Protein AF-A0A9W8MC10-F1 (afdb_monomer)

Secondary structure (DSSP, 8-state):
-----PPPHHHHHHHHH-SS-HHHHHHHHHHHHHHHHTT-PPPHHHHHT-HHHHHHHGGG-----TTHHHHHHHHTHHHHTTTT-THHHHHHHHH--HHHHHHHHHHHHHHHH--TTS----GGG---TT-S----S----

Organism: NCBI:txid2828524

Solvent-accessible surface area (backbone atoms only — not comparable to full-atom values): 8817 Å² total; per-residue (Å²): 135,84,80,77,79,75,74,50,73,70,52,55,54,43,46,70,77,38,96,52,39,74,65,55,48,51,50,50,55,52,50,47,50,53,34,27,75,72,72,51,49,69,54,60,68,58,60,66,69,38,59,70,55,48,73,73,40,49,94,74,50,90,68,76,60,97,56,45,52,60,55,51,46,64,76,41,36,95,72,49,48,75,59,68,49,59,61,60,57,54,49,52,60,67,65,62,43,70,66,60,53,52,51,48,53,52,53,49,49,40,60,38,62,27,50,97,94,47,77,50,56,55,76,92,73,62,77,74,81,70,75,80,48,82,80,82,81,83,83,77,131

pLDDT: mean 76.04, std 13.55, range [36.94, 94.19]

Mean predicted aligned error: 13.87 Å

Sequence (141 aa):
MIRSVLPSQADANFDKNSWLSRKEEKALVKFVLACADQGFPWDVSRLEENDVCLAKYRDDFPGLGQNWGDWFVGRHQGKLKPCWSHALDHQRARAANPVTKKEYFTLLTKAIEGEEGKEPIPAELIYGVDETGIQCGVGQK

Radius of gyration: 24.2 Å; Cα contacts (8 Å, |Δi|>4): 58; chains: 1; bounding box: 51×39×67 Å

Structure (mmCIF, N/CA/C/O backbone):
data_AF-A0A9W8MC10-F1
#
_entry.id   AF-A0A9W8MC10-F1
#
loop_
_atom_site.group_PDB
_atom_site.id
_atom_site.type_symbol
_atom_site.label_atom_id
_atom_site.label_alt_id
_atom_site.label_comp_id
_atom_site.label_asym_id
_atom_site.label_entity_id
_atom_site.label_seq_id
_atom_site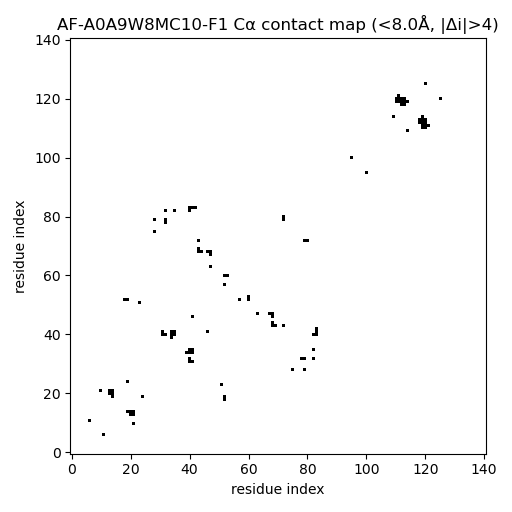.pdbx_PDB_ins_code
_atom_site.Cartn_x
_atom_site.Cartn_y
_atom_site.Cartn_z
_atom_site.occupancy
_atom_site.B_iso_or_equiv
_atom_site.auth_seq_id
_atom_site.auth_comp_id
_atom_site.auth_asym_id
_atom_site.auth_atom_id
_atom_site.pdbx_PDB_model_num
ATOM 1 N N . MET A 1 1 ? 22.602 -27.279 -29.717 1.00 36.94 1 MET A N 1
ATOM 2 C CA . MET A 1 1 ? 22.522 -25.878 -30.192 1.00 36.94 1 MET A CA 1
ATOM 3 C C . MET A 1 1 ? 21.459 -25.149 -29.388 1.00 36.94 1 MET A C 1
ATOM 5 O O . MET A 1 1 ? 20.280 -25.400 -29.594 1.00 36.94 1 MET A O 1
ATOM 9 N N . ILE A 1 2 ? 21.861 -24.298 -28.446 1.00 41.06 2 ILE A N 1
ATOM 10 C CA . ILE A 1 2 ? 20.932 -23.431 -27.711 1.00 41.06 2 ILE A CA 1
ATOM 11 C C . ILE A 1 2 ? 20.707 -22.208 -28.604 1.00 41.06 2 ILE A C 1
ATOM 13 O O . ILE A 1 2 ? 21.623 -21.412 -28.789 1.00 41.06 2 ILE A O 1
ATOM 17 N N . ARG A 1 3 ? 19.529 -22.090 -29.229 1.00 42.41 3 ARG A N 1
ATOM 18 C CA . ARG A 1 3 ? 19.141 -20.864 -29.942 1.00 42.41 3 ARG A CA 1
ATOM 19 C C . ARG A 1 3 ? 19.015 -19.753 -28.902 1.00 42.41 3 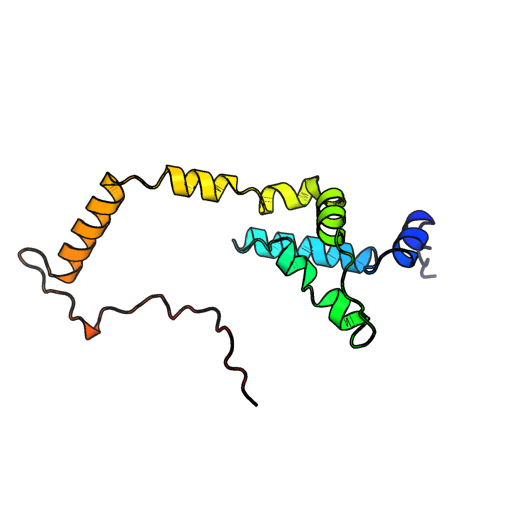ARG A C 1
ATOM 21 O O . ARG A 1 3 ? 18.038 -19.726 -28.156 1.00 42.41 3 ARG A O 1
ATOM 28 N N . SER A 1 4 ? 19.993 -18.855 -28.836 1.00 51.62 4 SER A N 1
ATOM 29 C CA . SER A 1 4 ? 19.811 -17.580 -28.155 1.00 51.62 4 SER A CA 1
ATOM 30 C C . SER A 1 4 ? 18.754 -16.798 -28.933 1.00 51.62 4 SER A C 1
ATOM 32 O O . SER A 1 4 ? 18.933 -16.447 -30.099 1.00 51.62 4 SER A O 1
ATOM 34 N N . VAL A 1 5 ? 17.593 -16.601 -28.313 1.00 62.81 5 VAL A N 1
ATOM 35 C CA . VAL A 1 5 ? 16.557 -15.718 -28.848 1.00 62.81 5 VAL A CA 1
ATOM 36 C C . VAL A 1 5 ? 17.133 -14.307 -28.795 1.00 62.81 5 VAL A C 1
ATOM 38 O O . VAL A 1 5 ? 17.313 -13.756 -27.710 1.00 62.81 5 VAL A O 1
ATOM 41 N N . LEU A 1 6 ? 17.488 -13.756 -29.957 1.00 59.88 6 LEU A N 1
ATOM 42 C CA . LEU A 1 6 ? 17.898 -12.360 -30.058 1.00 59.88 6 LEU A CA 1
ATOM 43 C C . LEU A 1 6 ? 16.725 -11.479 -29.593 1.00 59.88 6 LEU A C 1
ATOM 45 O O . LEU A 1 6 ? 15.598 -11.700 -30.050 1.00 59.88 6 LEU A O 1
ATOM 49 N N . PRO A 1 7 ? 16.954 -10.518 -28.680 1.00 64.44 7 PRO A N 1
ATOM 50 C CA . PRO A 1 7 ? 15.908 -9.595 -28.257 1.00 64.44 7 PRO A CA 1
ATOM 51 C C . PRO A 1 7 ? 15.403 -8.806 -29.468 1.00 64.44 7 PRO A C 1
ATOM 53 O O . PRO A 1 7 ? 16.175 -8.477 -30.373 1.00 64.44 7 PRO A O 1
ATOM 56 N N . SER A 1 8 ? 14.099 -8.520 -29.512 1.00 75.31 8 SER A N 1
ATOM 57 C CA . SER A 1 8 ? 13.547 -7.729 -30.612 1.00 75.31 8 SER A CA 1
ATOM 58 C C . SER A 1 8 ? 14.143 -6.314 -30.598 1.00 75.31 8 SER A C 1
ATOM 60 O O . SER A 1 8 ? 14.562 -5.817 -29.552 1.00 75.31 8 SER A O 1
ATOM 62 N N . GLN A 1 9 ? 14.151 -5.627 -31.743 1.00 66.12 9 GLN A N 1
ATOM 63 C CA . GLN A 1 9 ? 14.621 -4.233 -31.828 1.00 66.12 9 GLN A CA 1
ATOM 64 C C . GLN A 1 9 ? 13.875 -3.305 -30.852 1.00 66.12 9 GLN A C 1
ATOM 66 O O . GLN A 1 9 ? 14.462 -2.388 -30.282 1.00 66.12 9 GLN A O 1
ATOM 71 N N . ALA A 1 10 ? 12.591 -3.580 -30.606 1.00 65.31 10 ALA A N 1
ATOM 72 C CA . ALA A 1 10 ? 11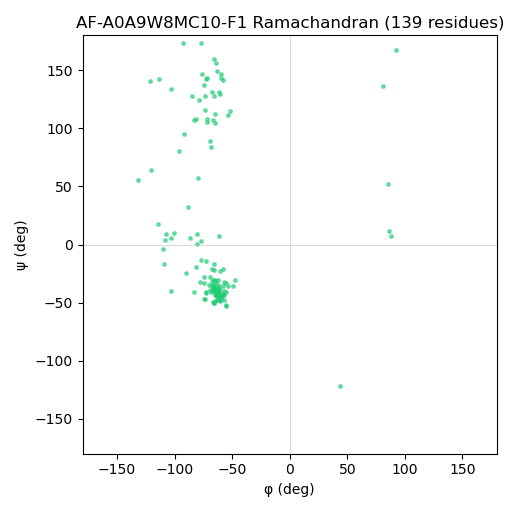.795 -2.852 -29.625 1.00 65.31 10 ALA A CA 1
ATOM 73 C C . ALA A 1 10 ? 12.262 -3.110 -28.183 1.00 65.31 10 ALA A C 1
ATOM 75 O O . ALA A 1 10 ? 12.241 -2.193 -27.366 1.00 65.31 10 ALA A O 1
ATOM 76 N N . ASP A 1 11 ? 12.705 -4.329 -27.872 1.00 63.16 11 ASP A N 1
ATOM 77 C CA . ASP A 1 11 ? 13.229 -4.669 -26.547 1.00 63.16 11 ASP A CA 1
ATOM 78 C C . ASP A 1 11 ? 14.610 -4.046 -26.323 1.00 63.16 11 ASP A C 1
ATOM 80 O O . ASP A 1 11 ? 14.851 -3.460 -25.274 1.00 63.16 11 ASP A O 1
ATOM 84 N N . ALA A 1 12 ? 15.481 -4.064 -27.334 1.00 65.69 12 ALA A N 1
ATOM 85 C CA . ALA A 1 12 ? 16.798 -3.434 -27.250 1.00 65.69 12 ALA A CA 1
ATOM 86 C C . ALA A 1 12 ? 16.719 -1.900 -27.114 1.00 65.69 12 ALA A C 1
ATOM 88 O O . ALA A 1 12 ? 17.493 -1.304 -26.365 1.00 65.69 12 ALA A O 1
ATOM 89 N N . ASN A 1 13 ? 15.776 -1.251 -27.807 1.00 69.31 13 ASN A N 1
ATOM 90 C CA . ASN A 1 13 ? 15.542 0.191 -27.670 1.00 69.31 13 ASN A CA 1
ATOM 91 C C . ASN A 1 13 ? 14.928 0.558 -26.318 1.00 69.31 13 ASN A C 1
ATOM 93 O O . ASN A 1 13 ? 15.233 1.617 -25.774 1.00 69.31 13 ASN A O 1
ATOM 97 N N . PHE A 1 14 ? 14.071 -0.306 -25.776 1.00 70.94 14 PHE A N 1
ATOM 98 C CA . PHE A 1 14 ? 13.517 -0.120 -24.445 1.00 70.94 14 PHE A CA 1
ATOM 99 C C . PHE A 1 14 ? 14.611 -0.212 -23.379 1.00 70.94 14 PHE A C 1
ATOM 101 O O . PHE A 1 14 ? 14.767 0.706 -22.581 1.00 70.94 14 PHE A O 1
ATOM 108 N N . ASP A 1 15 ? 15.420 -1.270 -23.432 1.00 70.44 15 ASP A N 1
ATOM 109 C CA . ASP A 1 15 ? 16.486 -1.517 -22.462 1.00 70.44 15 ASP A CA 1
ATOM 110 C C . ASP A 1 15 ? 17.600 -0.448 -22.521 1.00 70.44 15 ASP A C 1
ATOM 112 O O . ASP A 1 15 ? 18.303 -0.247 -21.535 1.00 70.44 15 ASP A O 1
ATOM 116 N N . LYS A 1 16 ? 17.753 0.271 -23.646 1.00 69.56 16 LYS A N 1
ATOM 117 C CA . LYS A 1 16 ? 18.679 1.413 -23.772 1.00 69.56 16 LYS A CA 1
ATOM 118 C C . LYS A 1 16 ? 18.169 2.715 -23.154 1.00 69.56 16 LYS A C 1
ATOM 120 O O . LYS A 1 16 ? 18.982 3.523 -22.723 1.00 69.56 16 LYS A O 1
ATOM 125 N N . ASN A 1 17 ? 16.857 2.940 -23.167 1.00 70.50 17 ASN A N 1
ATOM 126 C CA . ASN A 1 17 ? 16.254 4.229 -22.805 1.00 70.50 17 ASN A CA 1
ATOM 127 C C . ASN A 1 17 ? 15.48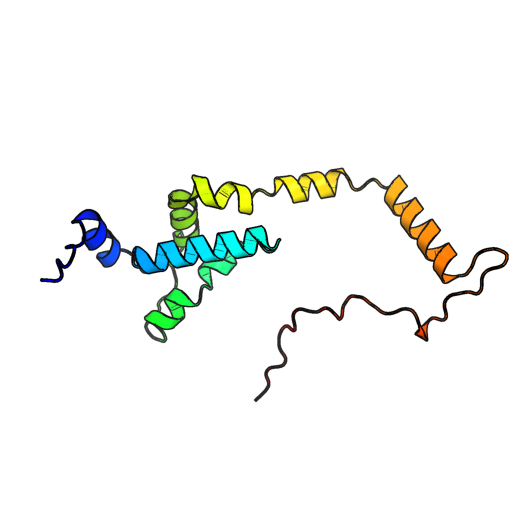9 4.186 -21.472 1.00 70.50 17 ASN A C 1
ATOM 129 O O . ASN A 1 17 ? 14.961 5.206 -21.034 1.00 70.50 17 ASN A O 1
ATOM 133 N N . SER A 1 18 ? 15.390 3.012 -20.846 1.00 75.62 18 SER A N 1
ATOM 134 C CA . SER A 1 18 ? 14.676 2.785 -19.591 1.00 75.62 18 SER A CA 1
ATOM 135 C C . SER A 1 18 ? 15.645 2.408 -18.473 1.00 75.62 18 SER A C 1
ATOM 137 O O . SER A 1 18 ? 16.580 1.638 -18.679 1.00 75.62 18 SER A O 1
ATOM 139 N N . TRP A 1 19 ? 15.370 2.893 -17.261 1.00 77.44 19 TRP A N 1
ATOM 140 C CA . TRP A 1 19 ? 16.080 2.493 -16.039 1.00 77.44 19 TRP A CA 1
ATOM 141 C C . TRP A 1 19 ? 15.930 0.993 -15.740 1.00 77.44 19 TRP A C 1
ATOM 143 O O . TRP A 1 19 ? 16.866 0.322 -15.296 1.00 77.44 19 TRP A O 1
ATOM 153 N N . LEU A 1 20 ? 14.753 0.443 -16.040 1.00 81.69 20 LEU A N 1
ATOM 154 C CA . LEU A 1 20 ? 14.461 -0.980 -15.906 1.00 81.69 20 LEU A CA 1
ATOM 155 C C . LEU A 1 20 ? 14.494 -1.651 -17.271 1.00 81.69 20 LEU A C 1
ATOM 157 O O . LEU A 1 20 ? 13.863 -1.178 -18.217 1.00 81.69 20 LEU A O 1
ATOM 161 N N . SER A 1 21 ? 15.157 -2.800 -17.344 1.00 83.50 21 SER A N 1
ATOM 162 C CA . SER A 1 21 ? 15.003 -3.718 -18.465 1.00 83.50 21 SER A CA 1
ATOM 163 C C . SER A 1 21 ? 13.589 -4.295 -18.497 1.00 83.50 21 SER A C 1
ATOM 165 O O . SER A 1 21 ? 12.903 -4.389 -17.477 1.00 83.50 21 SER A O 1
ATOM 167 N N . ARG A 1 22 ? 13.165 -4.803 -19.655 1.00 83.06 22 ARG A N 1
ATOM 168 C CA . ARG A 1 22 ? 11.888 -5.531 -19.812 1.00 83.06 22 ARG A CA 1
ATOM 169 C C . ARG A 1 22 ? 11.670 -6.636 -18.774 1.00 83.06 22 ARG A C 1
ATOM 171 O O . ARG A 1 22 ? 10.530 -6.914 -18.398 1.00 83.06 22 ARG A O 1
ATOM 178 N N . LYS A 1 23 ? 12.740 -7.331 -18.373 1.00 84.69 23 LYS A N 1
ATOM 179 C CA . LYS A 1 23 ? 12.672 -8.428 -17.394 1.00 84.69 23 LYS A CA 1
ATOM 180 C C . LYS A 1 23 ? 12.442 -7.892 -15.985 1.00 84.69 23 LYS A C 1
ATOM 182 O O . LYS A 1 23 ? 11.554 -8.392 -15.300 1.00 84.69 23 LYS A O 1
ATOM 187 N N . GLU A 1 24 ? 13.205 -6.875 -15.599 1.00 84.88 24 GLU A N 1
ATOM 188 C CA . GLU A 1 24 ? 13.077 -6.196 -14.305 1.00 84.88 24 GLU A CA 1
ATOM 189 C C . GLU A 1 24 ? 11.693 -5.562 -14.165 1.00 84.88 24 GLU A C 1
ATOM 191 O O . GLU A 1 24 ? 11.004 -5.774 -13.173 1.00 84.88 24 GLU A O 1
ATOM 196 N N . GLU A 1 25 ? 11.224 -4.893 -15.216 1.00 87.44 25 GLU A N 1
ATOM 197 C CA . GLU A 1 25 ? 9.906 -4.271 -15.236 1.00 87.44 25 GLU A CA 1
ATOM 198 C C . GLU A 1 25 ? 8.776 -5.298 -15.061 1.00 87.44 25 GLU A C 1
ATOM 200 O O . GLU A 1 25 ? 7.850 -5.098 -14.274 1.00 87.44 25 GLU A O 1
ATOM 205 N N . LYS A 1 26 ? 8.856 -6.445 -15.750 1.00 88.56 26 LYS A N 1
ATOM 206 C CA . LYS A 1 26 ? 7.885 -7.538 -15.576 1.00 88.56 26 LYS A CA 1
ATOM 207 C C . LYS A 1 26 ? 7.916 -8.122 -14.165 1.00 88.56 26 LYS A C 1
ATOM 209 O O . LYS A 1 26 ? 6.855 -8.470 -13.644 1.00 88.56 26 LYS A O 1
ATOM 214 N N . ALA A 1 27 ? 9.101 -8.262 -13.572 1.00 88.50 27 ALA A N 1
ATOM 215 C CA . ALA A 1 27 ? 9.248 -8.750 -12.204 1.00 88.50 27 ALA A CA 1
ATOM 216 C C . ALA A 1 27 ? 8.612 -7.775 -11.205 1.00 88.50 27 ALA A C 1
ATOM 218 O O . ALA A 1 27 ? 7.844 -8.210 -10.349 1.00 88.50 27 ALA A O 1
ATOM 219 N N . LEU A 1 28 ? 8.840 -6.471 -11.389 1.00 88.25 28 LEU A N 1
ATOM 220 C CA . LEU A 1 28 ? 8.254 -5.420 -10.566 1.00 88.25 28 LEU A CA 1
ATOM 221 C C . LEU A 1 28 ? 6.723 -5.424 -10.637 1.00 88.25 28 LEU A C 1
ATOM 223 O O . LEU A 1 28 ? 6.061 -5.468 -9.607 1.00 88.25 28 LEU A O 1
ATOM 227 N N . VAL A 1 29 ? 6.145 -5.477 -11.842 1.00 89.50 29 VAL A N 1
ATOM 228 C CA . VAL A 1 29 ? 4.682 -5.568 -12.006 1.00 89.50 29 VAL A CA 1
ATOM 229 C C . VAL A 1 29 ? 4.123 -6.811 -11.311 1.00 89.50 29 VAL A C 1
ATOM 231 O O . VAL A 1 29 ? 3.109 -6.725 -10.626 1.00 89.50 29 VAL A O 1
ATOM 234 N N . LYS A 1 30 ? 4.775 -7.972 -11.458 1.00 90.69 30 LYS A N 1
ATOM 235 C CA . LYS A 1 30 ? 4.336 -9.209 -10.794 1.00 90.69 30 LYS A CA 1
ATOM 236 C C . LYS A 1 30 ? 4.379 -9.080 -9.269 1.00 90.69 30 LYS A C 1
ATOM 238 O O . LYS A 1 30 ? 3.475 -9.574 -8.603 1.00 90.69 30 LYS A O 1
ATOM 243 N N . PHE A 1 31 ? 5.410 -8.432 -8.737 1.00 88.19 31 PHE A N 1
ATOM 244 C CA . PHE A 1 31 ? 5.553 -8.191 -7.307 1.00 88.19 31 PHE A CA 1
ATOM 245 C C . PHE A 1 31 ? 4.451 -7.266 -6.774 1.00 88.19 31 PHE A C 1
ATOM 247 O O . PHE A 1 31 ? 3.764 -7.636 -5.829 1.00 88.19 31 PHE A O 1
ATOM 254 N N . VAL A 1 32 ? 4.196 -6.136 -7.442 1.00 87.75 32 VAL A N 1
ATOM 255 C CA . VAL A 1 32 ? 3.115 -5.204 -7.067 1.00 87.75 32 VAL A CA 1
ATOM 256 C C . VAL A 1 32 ? 1.752 -5.897 -7.054 1.00 87.75 32 VAL A C 1
ATOM 258 O O . VAL A 1 32 ? 0.975 -5.701 -6.123 1.00 87.75 32 VAL A O 1
ATOM 261 N N . LEU A 1 33 ? 1.466 -6.731 -8.061 1.00 88.69 33 LEU A N 1
ATOM 262 C CA . LEU A 1 33 ? 0.224 -7.506 -8.111 1.00 88.69 33 LEU A CA 1
ATOM 263 C C . LEU A 1 33 ? 0.118 -8.487 -6.937 1.00 88.69 33 LEU A C 1
ATOM 265 O O . LEU A 1 33 ? -0.926 -8.553 -6.303 1.00 88.69 33 LEU A O 1
ATOM 269 N N . ALA A 1 34 ? 1.200 -9.195 -6.602 1.00 89.38 34 ALA A N 1
ATOM 270 C CA . ALA A 1 34 ? 1.210 -10.108 -5.461 1.00 89.38 34 ALA A CA 1
ATOM 271 C C . ALA A 1 34 ? 0.977 -9.375 -4.128 1.00 89.38 34 ALA A C 1
ATOM 273 O O . ALA A 1 34 ? 0.237 -9.869 -3.280 1.00 89.38 34 ALA A O 1
ATOM 274 N N . CYS A 1 35 ? 1.556 -8.183 -3.949 1.00 85.62 35 CYS A N 1
ATOM 275 C CA . CYS A 1 35 ? 1.290 -7.352 -2.775 1.00 85.62 35 CYS A CA 1
ATOM 276 C C . CYS A 1 35 ? -0.175 -6.897 -2.724 1.00 85.62 35 CYS A C 1
ATOM 278 O O . CYS A 1 35 ? -0.799 -6.948 -1.666 1.00 85.62 35 CYS A O 1
ATOM 280 N N . ALA A 1 36 ? -0.752 -6.505 -3.864 1.00 85.44 36 ALA A N 1
ATOM 281 C CA . ALA A 1 36 ? -2.162 -6.136 -3.946 1.00 85.44 36 ALA A CA 1
ATOM 282 C C . ALA A 1 36 ? -3.096 -7.316 -3.624 1.00 85.44 36 ALA A C 1
ATOM 284 O O . ALA A 1 36 ? -4.049 -7.133 -2.869 1.00 85.44 36 ALA A O 1
ATOM 285 N N . ASP A 1 37 ? -2.792 -8.521 -4.116 1.00 82.12 37 ASP A N 1
ATOM 286 C CA . ASP A 1 37 ? -3.543 -9.748 -3.806 1.00 82.12 37 ASP A CA 1
ATOM 287 C C . ASP A 1 37 ? -3.496 -10.092 -2.307 1.00 82.12 37 ASP A C 1
ATOM 289 O O . ASP A 1 37 ? -4.452 -10.636 -1.758 1.00 82.12 37 ASP A O 1
ATOM 293 N N . GLN A 1 38 ? -2.410 -9.730 -1.620 1.00 83.50 38 GLN A N 1
ATOM 294 C CA . GLN A 1 38 ? -2.264 -9.868 -0.166 1.00 83.50 38 GLN A CA 1
ATOM 295 C C . GLN A 1 38 ? -2.941 -8.738 0.629 1.00 83.50 38 GLN A C 1
ATOM 297 O O . GLN A 1 38 ? -2.882 -8.736 1.856 1.00 83.50 38 GLN A O 1
ATOM 302 N N . GLY A 1 39 ? -3.585 -7.778 -0.042 1.00 79.94 39 GLY A N 1
ATOM 303 C CA . GLY A 1 39 ? -4.254 -6.641 0.593 1.00 79.94 39 GLY A CA 1
ATOM 304 C C . GLY A 1 39 ? -3.345 -5.444 0.885 1.00 79.94 39 GLY A C 1
ATOM 305 O O . GLY A 1 39 ? -3.779 -4.515 1.562 1.00 79.94 39 GLY A O 1
ATOM 306 N N . PHE A 1 40 ? -2.120 -5.430 0.351 1.00 80.50 40 PHE A N 1
ATOM 307 C CA . PHE A 1 40 ? -1.135 -4.357 0.523 1.00 80.50 40 PHE A CA 1
ATOM 308 C C . PHE A 1 40 ? -0.723 -3.745 -0.826 1.00 80.50 40 PHE A C 1
ATOM 310 O O . PHE A 1 40 ? 0.439 -3.855 -1.230 1.00 80.50 40 PHE A O 1
ATOM 317 N N . PRO A 1 41 ? -1.646 -3.109 -1.566 1.00 80.75 41 PRO A N 1
ATOM 318 C CA . PRO A 1 41 ? -1.292 -2.455 -2.818 1.00 80.75 41 PRO A CA 1
ATOM 319 C C . PRO A 1 41 ? -0.276 -1.331 -2.563 1.00 80.75 41 PRO A C 1
ATOM 321 O O . PRO A 1 41 ? -0.452 -0.504 -1.671 1.00 80.75 41 PRO A O 1
ATOM 324 N N . TRP A 1 42 ? 0.809 -1.309 -3.337 1.00 79.81 42 TRP A N 1
ATOM 325 C CA . TRP A 1 42 ? 1.808 -0.235 -3.284 1.00 79.81 42 TRP A CA 1
ATOM 326 C C . TRP A 1 42 ? 1.277 1.022 -3.953 1.00 79.81 42 TRP A C 1
ATOM 328 O O . TRP A 1 42 ? 0.724 0.907 -5.031 1.00 79.81 42 TRP A O 1
ATOM 338 N N . ASP A 1 43 ? 1.471 2.209 -3.394 1.00 76.44 43 ASP A N 1
ATOM 339 C CA . ASP A 1 43 ? 1.217 3.446 -4.135 1.00 76.44 43 ASP A CA 1
ATOM 340 C C . ASP A 1 43 ? 2.358 3.752 -5.131 1.00 76.44 43 ASP A C 1
ATOM 342 O O . ASP A 1 43 ? 3.373 3.050 -5.206 1.00 76.44 43 ASP A O 1
ATOM 346 N N . VAL A 1 44 ? 2.165 4.790 -5.951 1.00 76.75 44 VAL A N 1
ATOM 347 C CA . VAL A 1 44 ? 3.170 5.230 -6.933 1.00 76.75 44 VAL A CA 1
ATOM 348 C C . VAL A 1 44 ? 4.446 5.712 -6.235 1.00 76.75 44 VAL A C 1
ATOM 350 O O . VAL A 1 44 ? 5.536 5.447 -6.729 1.00 76.75 44 VAL A O 1
ATOM 353 N N . SER A 1 45 ? 4.330 6.327 -5.057 1.00 76.75 45 SER A N 1
ATOM 354 C CA . SER A 1 45 ? 5.475 6.786 -4.265 1.00 76.75 45 SER A CA 1
ATOM 355 C C . SER A 1 45 ? 6.363 5.626 -3.795 1.00 76.75 45 SER A C 1
ATOM 357 O O . SER A 1 45 ? 7.574 5.670 -3.977 1.00 76.75 45 SER A O 1
ATOM 359 N N . ARG A 1 46 ? 5.786 4.521 -3.308 1.00 77.94 46 ARG A N 1
ATOM 360 C CA . ARG A 1 46 ? 6.537 3.297 -2.964 1.00 77.94 46 ARG A CA 1
ATOM 361 C C . ARG A 1 46 ? 7.186 2.638 -4.172 1.00 77.94 46 ARG A C 1
ATOM 363 O O . ARG A 1 46 ? 8.229 2.001 -4.052 1.00 77.94 46 ARG A O 1
ATOM 370 N N . LEU A 1 47 ? 6.571 2.759 -5.346 1.00 78.81 47 LEU A N 1
ATOM 371 C CA . LEU A 1 47 ? 7.194 2.325 -6.593 1.00 78.81 47 LEU A CA 1
ATOM 372 C C . LEU A 1 47 ? 8.419 3.164 -6.948 1.00 78.81 47 LEU A C 1
ATOM 374 O O . LEU A 1 47 ? 9.341 2.637 -7.571 1.00 78.81 47 LEU A O 1
ATOM 378 N N . GLU A 1 48 ? 8.438 4.437 -6.563 1.00 74.75 48 GLU A N 1
ATOM 379 C CA . GLU A 1 48 ? 9.581 5.305 -6.812 1.00 74.75 48 GLU A CA 1
ATOM 380 C C . GLU A 1 48 ? 10.768 5.006 -5.886 1.00 74.75 48 GLU A C 1
ATOM 382 O O . GLU A 1 48 ? 11.925 5.128 -6.286 1.00 74.75 48 GLU A O 1
ATOM 387 N N . GLU A 1 49 ? 10.481 4.498 -4.691 1.00 74.25 49 GLU A N 1
ATOM 388 C CA . GLU A 1 49 ? 11.462 4.010 -3.714 1.00 74.25 49 GLU A CA 1
ATOM 389 C C . GLU A 1 49 ? 11.967 2.588 -4.022 1.00 74.25 49 GLU A C 1
ATOM 391 O O . GLU A 1 49 ? 12.633 1.960 -3.202 1.00 74.25 49 GLU A O 1
ATOM 396 N N . ASN A 1 50 ? 11.636 2.031 -5.190 1.00 71.88 50 ASN A N 1
ATOM 397 C CA . ASN A 1 50 ? 11.858 0.619 -5.449 1.00 71.88 50 ASN A CA 1
ATOM 398 C C . ASN A 1 50 ? 13.347 0.214 -5.496 1.00 71.88 50 ASN A C 1
ATOM 400 O O . ASN A 1 50 ? 14.143 0.700 -6.309 1.00 71.88 50 ASN A O 1
ATOM 404 N N . ASP A 1 51 ? 13.665 -0.813 -4.706 1.00 65.94 51 ASP A N 1
ATOM 405 C CA . ASP A 1 51 ? 15.001 -1.390 -4.548 1.00 65.94 51 ASP A CA 1
ATOM 406 C C . ASP A 1 51 ? 15.646 -1.908 -5.839 1.00 65.94 51 ASP A C 1
ATOM 408 O O . ASP A 1 51 ? 16.864 -2.047 -5.890 1.00 65.94 51 ASP A O 1
ATOM 412 N N . VAL A 1 52 ? 14.890 -2.210 -6.900 1.00 71.56 52 VAL A N 1
ATOM 413 C CA . VAL A 1 52 ? 15.458 -2.753 -8.147 1.00 71.56 52 VAL A CA 1
ATOM 414 C C . VAL A 1 52 ? 16.360 -1.723 -8.830 1.00 71.56 52 VAL A C 1
ATOM 416 O O . VAL A 1 52 ? 17.438 -2.075 -9.310 1.00 71.56 52 VAL A O 1
ATOM 419 N N . CYS A 1 53 ? 15.964 -0.447 -8.842 1.00 68.31 53 CYS A N 1
ATOM 420 C CA . CYS A 1 53 ? 16.799 0.624 -9.386 1.00 68.31 53 CYS A CA 1
ATOM 421 C C . CYS A 1 53 ? 17.977 0.944 -8.455 1.00 68.31 53 CYS A C 1
ATOM 423 O O . CYS A 1 53 ? 19.112 1.061 -8.923 1.00 68.31 53 CYS A O 1
ATOM 425 N N . LEU A 1 54 ? 17.731 0.991 -7.142 1.00 67.00 54 LEU A N 1
ATOM 426 C CA . LEU A 1 54 ? 18.770 1.218 -6.132 1.00 67.00 54 LEU A CA 1
ATOM 427 C C . LEU A 1 54 ? 19.839 0.114 -6.146 1.00 67.00 54 LEU A C 1
ATOM 429 O O . LEU A 1 54 ? 21.032 0.398 -6.096 1.00 67.00 54 LEU A O 1
ATOM 433 N N . ALA A 1 55 ? 19.443 -1.151 -6.287 1.00 68.44 55 ALA A N 1
ATOM 434 C CA . ALA A 1 55 ? 20.358 -2.289 -6.325 1.00 68.44 55 ALA A CA 1
ATOM 435 C C . ALA A 1 55 ? 21.238 -2.302 -7.583 1.00 68.44 55 ALA A C 1
ATOM 437 O O . ALA A 1 55 ? 22.378 -2.770 -7.528 1.00 68.44 55 ALA A O 1
ATOM 438 N N . LYS A 1 56 ? 20.712 -1.803 -8.708 1.00 74.25 56 LYS A N 1
ATOM 439 C CA . LYS A 1 56 ? 21.388 -1.804 -10.010 1.00 74.25 56 LYS A CA 1
ATOM 440 C C . LYS A 1 56 ? 22.361 -0.642 -10.180 1.00 74.25 56 LYS A C 1
ATOM 442 O O . LYS A 1 56 ? 23.437 -0.851 -10.731 1.00 74.25 56 LYS A O 1
ATOM 447 N N . TYR A 1 57 ? 21.985 0.552 -9.724 1.00 75.81 57 TYR A N 1
ATOM 448 C CA . TYR A 1 57 ? 22.751 1.778 -9.968 1.00 75.81 57 TYR A CA 1
ATOM 449 C C . TYR A 1 57 ? 23.448 2.325 -8.715 1.00 75.81 57 TYR A C 1
ATOM 451 O O . TYR A 1 57 ? 24.405 3.074 -8.856 1.00 75.81 57 TYR A O 1
ATOM 459 N N . ARG A 1 58 ? 23.048 1.900 -7.505 1.00 78.75 58 ARG A N 1
ATOM 460 C CA . ARG A 1 58 ? 23.657 2.289 -6.218 1.00 78.75 58 ARG A CA 1
ATOM 461 C C . ARG A 1 58 ? 23.951 3.794 -6.147 1.00 78.75 58 ARG A C 1
ATOM 463 O O . ARG A 1 58 ? 23.030 4.587 -6.307 1.00 78.75 58 ARG A O 1
ATOM 470 N N . ASP A 1 59 ? 25.211 4.165 -5.928 1.00 80.12 59 ASP A N 1
ATOM 471 C CA . ASP A 1 59 ? 25.660 5.551 -5.769 1.00 80.12 59 ASP A CA 1
ATOM 472 C C . ASP A 1 59 ? 25.527 6.368 -7.066 1.00 80.12 59 ASP A C 1
ATOM 474 O O . ASP A 1 59 ? 25.422 7.590 -7.013 1.00 80.12 59 ASP A O 1
ATOM 478 N N . ASP A 1 60 ? 25.458 5.703 -8.225 1.00 79.19 60 ASP A N 1
ATOM 479 C CA . ASP A 1 60 ? 25.250 6.333 -9.532 1.00 79.19 60 ASP A CA 1
ATOM 480 C C . ASP A 1 60 ? 23.762 6.525 -9.861 1.00 79.19 60 ASP A C 1
ATOM 482 O O . ASP A 1 60 ? 23.426 6.898 -10.985 1.00 79.19 60 ASP A O 1
ATOM 486 N N . PHE A 1 61 ? 22.845 6.236 -8.929 1.00 79.62 61 PHE A N 1
ATOM 487 C CA . PHE A 1 61 ? 21.416 6.396 -9.163 1.00 79.62 61 PHE A CA 1
ATOM 488 C C . PHE A 1 61 ? 20.984 7.858 -8.965 1.00 79.62 61 PHE A C 1
ATOM 490 O O . PHE A 1 61 ? 20.874 8.311 -7.826 1.00 79.62 61 PHE A O 1
ATOM 497 N N . PRO A 1 62 ? 20.650 8.608 -10.035 1.00 75.44 62 PRO A N 1
ATOM 498 C CA . PRO A 1 62 ? 20.238 10.006 -9.902 1.00 75.44 62 PRO A CA 1
ATOM 499 C C . PRO A 1 62 ? 18.791 10.159 -9.400 1.00 75.44 62 PRO A C 1
ATOM 501 O O . PRO A 1 62 ? 18.285 11.278 -9.331 1.00 75.44 62 PRO A O 1
ATOM 504 N N . GLY A 1 63 ? 18.113 9.049 -9.090 1.00 75.62 63 GLY A N 1
ATOM 505 C CA . GLY A 1 63 ? 16.678 8.993 -8.843 1.00 75.62 63 GLY A CA 1
ATOM 506 C C . GLY A 1 63 ? 15.874 8.681 -10.105 1.00 75.62 63 GLY A C 1
ATOM 507 O O . GLY A 1 63 ? 16.371 8.710 -11.235 1.00 75.62 63 GLY A O 1
ATOM 508 N N . LEU A 1 64 ? 14.597 8.361 -9.910 1.00 80.12 64 LEU A N 1
ATOM 509 C CA . LEU A 1 64 ? 13.653 8.232 -11.015 1.00 80.12 64 LEU A CA 1
ATOM 510 C C . LEU A 1 64 ? 13.252 9.622 -11.510 1.00 80.12 64 LEU A C 1
ATOM 512 O O . LEU A 1 64 ? 13.172 10.578 -10.744 1.00 80.12 64 LEU A O 1
ATOM 516 N N . GLY A 1 65 ? 12.999 9.744 -12.813 1.00 79.06 65 GLY A N 1
ATOM 517 C CA . GLY A 1 65 ? 12.505 11.001 -13.373 1.00 79.06 65 GLY A CA 1
ATOM 518 C C . GLY A 1 65 ? 11.132 11.364 -12.796 1.00 79.06 65 GLY A C 1
ATOM 519 O O . GLY A 1 65 ? 10.331 10.475 -12.540 1.00 79.06 65 GLY A O 1
ATOM 520 N N . GLN A 1 66 ? 10.836 12.663 -12.690 1.00 78.94 66 GLN A N 1
ATOM 521 C CA . GLN A 1 66 ? 9.632 13.223 -12.046 1.00 78.94 66 GLN A CA 1
ATOM 522 C C . GLN A 1 66 ? 8.291 12.580 -12.446 1.00 78.94 66 GLN A C 1
ATOM 524 O O . GLN A 1 66 ? 7.362 12.567 -11.650 1.00 78.94 66 GLN A O 1
ATOM 529 N N . ASN A 1 67 ? 8.179 12.080 -13.679 1.00 82.69 67 ASN A N 1
ATOM 530 C CA . ASN A 1 67 ? 6.947 11.482 -14.205 1.00 82.69 67 ASN A CA 1
ATOM 531 C C . ASN A 1 67 ? 7.046 9.956 -14.346 1.00 82.69 67 ASN A C 1
ATOM 533 O O . ASN A 1 67 ? 6.162 9.330 -14.926 1.00 82.69 67 ASN A O 1
ATOM 537 N N . TRP A 1 68 ? 8.156 9.343 -13.928 1.00 86.00 68 TRP A N 1
ATOM 538 C CA . TRP A 1 68 ? 8.431 7.934 -14.199 1.00 86.00 68 TRP A CA 1
ATOM 539 C C . TRP A 1 68 ? 7.331 7.028 -13.647 1.00 86.00 68 TRP A C 1
ATOM 541 O O . TRP A 1 68 ? 6.889 6.132 -14.370 1.00 86.00 68 TRP A O 1
ATOM 551 N N . GLY A 1 69 ? 6.847 7.306 -12.430 1.00 83.44 69 GLY A N 1
ATOM 552 C CA . GLY A 1 69 ? 5.719 6.605 -11.823 1.00 83.44 69 GLY A CA 1
ATOM 553 C C . GLY A 1 69 ? 4.481 6.646 -12.717 1.00 83.44 69 GLY A C 1
ATOM 554 O O . GLY A 1 69 ? 3.970 5.596 -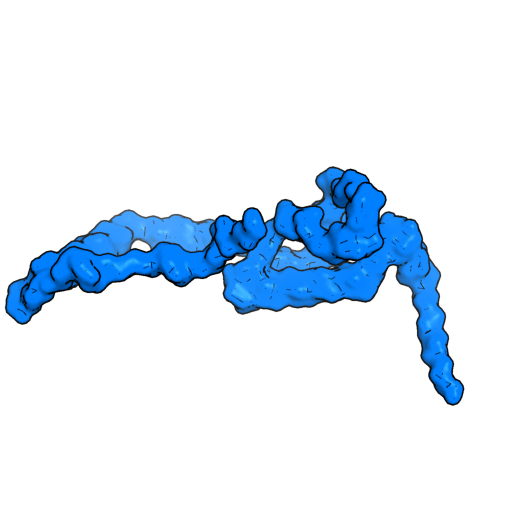13.106 1.00 83.44 69 GLY A O 1
ATOM 555 N N . ASP A 1 70 ? 4.068 7.835 -13.157 1.00 83.38 70 ASP A N 1
ATOM 556 C CA . ASP A 1 70 ? 2.922 8.016 -14.057 1.00 83.38 70 ASP A CA 1
ATOM 557 C C . ASP A 1 70 ? 3.094 7.284 -15.396 1.00 83.38 70 ASP A C 1
ATOM 559 O O . ASP A 1 70 ? 2.174 6.610 -15.869 1.00 83.38 70 ASP A O 1
ATOM 563 N N . TRP A 1 71 ? 4.284 7.348 -16.005 1.00 86.38 71 TRP A N 1
ATOM 564 C CA . TRP A 1 71 ? 4.589 6.617 -17.241 1.00 86.38 71 TRP A CA 1
ATOM 565 C C . TRP A 1 71 ? 4.571 5.099 -17.032 1.00 86.38 71 TRP A C 1
ATOM 567 O O . TRP A 1 71 ? 4.149 4.351 -17.919 1.00 86.38 71 TRP A O 1
ATOM 577 N N . PHE A 1 72 ? 5.038 4.615 -15.882 1.00 86.94 72 PHE A N 1
ATOM 578 C CA . PHE A 1 72 ? 4.993 3.203 -15.519 1.00 86.94 72 PHE A CA 1
ATOM 579 C C . PHE A 1 72 ? 3.546 2.738 -15.320 1.00 86.94 72 PHE A C 1
ATOM 581 O O . PHE A 1 72 ? 3.122 1.763 -15.949 1.00 86.94 72 PHE A O 1
ATOM 588 N N . VAL A 1 73 ? 2.758 3.476 -14.533 1.00 85.69 73 VAL A N 1
ATOM 589 C CA . VAL A 1 73 ? 1.329 3.214 -14.320 1.00 85.69 73 VAL A CA 1
ATOM 590 C C . VAL A 1 73 ? 0.581 3.219 -15.647 1.00 85.69 73 VAL A C 1
ATOM 592 O O . VAL A 1 73 ? -0.165 2.282 -15.926 1.00 85.69 73 VAL A O 1
ATOM 595 N N . GLY A 1 74 ? 0.806 4.225 -16.495 1.00 87.69 74 GLY A N 1
ATOM 596 C CA . GLY A 1 74 ? 0.158 4.351 -17.798 1.00 87.69 74 GLY A CA 1
ATOM 597 C C . GLY A 1 74 ? 0.420 3.148 -18.707 1.00 87.69 74 GLY A C 1
ATOM 598 O O . GLY A 1 74 ? -0.506 2.619 -19.320 1.00 87.69 74 GLY A O 1
ATOM 599 N N . ARG A 1 75 ? 1.659 2.640 -18.740 1.00 88.38 75 ARG A N 1
ATOM 600 C CA . ARG A 1 75 ? 2.026 1.464 -19.553 1.00 88.38 75 ARG A CA 1
ATOM 601 C C . ARG A 1 75 ? 1.415 0.155 -19.047 1.00 88.38 75 ARG A C 1
ATOM 603 O O . ARG A 1 75 ? 1.167 -0.741 -19.854 1.00 88.38 75 ARG A O 1
ATOM 610 N N . HIS A 1 76 ? 1.140 0.043 -17.746 1.00 88.88 76 HIS A N 1
ATOM 611 C CA . HIS A 1 76 ? 0.591 -1.170 -17.117 1.00 88.88 76 HIS A CA 1
ATOM 612 C C . HIS A 1 76 ? -0.822 -0.986 -16.561 1.00 88.88 76 HIS A C 1
ATOM 614 O O . HIS A 1 76 ? -1.295 -1.814 -15.778 1.00 88.88 76 HIS A O 1
ATOM 620 N N . GLN A 1 77 ? -1.531 0.060 -16.988 1.00 85.31 77 GLN A N 1
ATOM 621 C CA . GLN A 1 77 ? -2.798 0.475 -16.389 1.00 85.31 77 GLN A CA 1
ATOM 622 C C . GLN A 1 77 ? -3.855 -0.635 -16.426 1.00 85.31 77 GLN A C 1
ATOM 624 O O . GLN A 1 77 ? -4.595 -0.813 -15.464 1.00 85.31 77 GLN A O 1
ATOM 629 N N . GLY A 1 78 ? -3.886 -1.448 -17.488 1.00 85.19 78 GLY A N 1
ATOM 630 C CA . GLY A 1 78 ? -4.801 -2.590 -17.593 1.00 85.19 78 GLY A CA 1
ATOM 631 C C . GLY A 1 78 ? -4.617 -3.654 -16.502 1.00 85.19 78 GLY A C 1
ATOM 632 O O . GLY A 1 78 ? -5.552 -4.395 -16.225 1.00 85.19 78 GLY A O 1
ATOM 633 N N . LYS A 1 79 ? -3.437 -3.722 -15.871 1.00 87.00 79 LYS A N 1
ATOM 634 C CA . LYS A 1 79 ? -3.126 -4.664 -14.785 1.00 87.00 79 LYS A CA 1
ATOM 635 C C . LYS A 1 79 ? -3.142 -4.003 -13.411 1.00 87.00 79 LYS A C 1
ATOM 637 O O . LYS A 1 79 ? -3.621 -4.612 -12.468 1.00 87.00 79 LYS A O 1
ATOM 642 N N . LEU A 1 80 ? -2.621 -2.780 -13.302 1.00 84.25 80 LEU A N 1
ATOM 643 C CA . LEU A 1 80 ? -2.406 -2.111 -12.012 1.00 84.25 80 LEU A CA 1
ATOM 644 C C . LEU A 1 80 ? -3.604 -1.272 -11.544 1.00 84.25 80 LEU A C 1
ATOM 646 O O . LEU A 1 80 ? -3.796 -1.085 -10.346 1.00 84.25 80 LEU A O 1
ATOM 650 N N . LYS A 1 81 ? -4.460 -0.798 -12.459 1.00 79.38 81 LYS A N 1
ATOM 651 C CA . LYS A 1 81 ? -5.628 0.033 -12.112 1.00 79.38 81 LYS A CA 1
ATOM 652 C C . LYS A 1 81 ? -6.594 -0.622 -11.111 1.00 79.38 81 LYS A C 1
ATOM 654 O O . LYS A 1 81 ? -7.074 0.101 -10.242 1.00 79.38 81 LYS A O 1
ATOM 659 N N . PRO A 1 82 ? -6.896 -1.934 -11.182 1.00 70.19 82 PRO A N 1
ATOM 660 C CA . PRO A 1 82 ? -7.730 -2.587 -10.174 1.00 70.19 82 PRO A CA 1
ATOM 661 C C . PRO A 1 82 ? -7.110 -2.523 -8.773 1.00 70.19 82 PRO A C 1
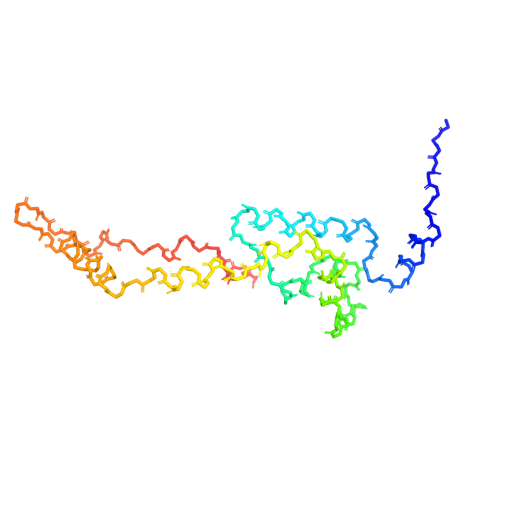ATOM 663 O O . PRO A 1 82 ? -7.818 -2.220 -7.815 1.00 70.19 82 PRO A O 1
ATOM 666 N N . CYS A 1 83 ? -5.792 -2.720 -8.669 1.00 74.25 83 CYS A N 1
ATOM 667 C CA . CYS A 1 83 ? -5.049 -2.737 -7.406 1.00 74.25 83 CYS A CA 1
ATOM 668 C C . CYS A 1 83 ? -5.045 -1.382 -6.688 1.00 74.25 83 CYS A C 1
ATOM 670 O O . CYS A 1 83 ? -5.009 -1.341 -5.464 1.00 74.25 83 CYS A O 1
ATOM 672 N N . TRP A 1 84 ? -5.096 -0.282 -7.443 1.00 74.44 84 TRP A N 1
ATOM 673 C CA . TRP A 1 84 ? -5.022 1.091 -6.916 1.00 74.44 84 TRP A CA 1
ATOM 674 C C . TRP A 1 84 ? -6.344 1.838 -6.965 1.00 74.44 84 TRP A C 1
ATOM 676 O O . TRP A 1 84 ? -6.407 3.046 -6.745 1.00 74.44 84 TRP A O 1
ATOM 686 N N . SER A 1 85 ? -7.426 1.135 -7.285 1.00 67.38 85 SER A N 1
ATOM 687 C CA . SER A 1 85 ? -8.737 1.755 -7.282 1.00 67.38 85 SER A CA 1
ATOM 688 C C . SER A 1 85 ? -9.185 2.006 -5.838 1.00 67.38 85 SER A C 1
ATOM 690 O O . SER A 1 85 ? -9.599 1.097 -5.124 1.00 67.38 85 SER A O 1
ATOM 692 N N . HIS A 1 86 ? -9.193 3.278 -5.423 1.00 63.84 86 HIS A N 1
ATOM 693 C CA . HIS A 1 86 ? -9.752 3.752 -4.141 1.00 63.84 86 HIS A CA 1
ATOM 694 C C . HIS A 1 86 ? -11.260 3.496 -3.976 1.00 63.84 86 HIS A C 1
ATOM 696 O O . HIS A 1 86 ? -11.890 3.982 -3.036 1.00 63.84 86 HIS A O 1
ATOM 702 N N . ALA A 1 87 ? -11.877 2.752 -4.897 1.00 62.47 87 ALA A N 1
ATOM 703 C CA . ALA A 1 87 ? -13.279 2.396 -4.832 1.00 62.47 87 ALA A CA 1
ATOM 704 C C . ALA A 1 87 ? -13.597 1.702 -3.502 1.00 62.47 87 ALA A C 1
ATOM 706 O O . ALA A 1 87 ? -14.599 2.039 -2.882 1.00 62.47 87 ALA A O 1
ATOM 707 N N . LEU A 1 88 ? -12.733 0.806 -3.014 1.00 64.50 88 LEU A N 1
ATOM 708 C CA . LEU A 1 88 ? -12.960 0.140 -1.730 1.00 64.50 88 LEU A CA 1
ATOM 709 C C . LEU A 1 88 ? -12.852 1.095 -0.541 1.00 64.50 88 LEU A C 1
ATOM 711 O O . LEU A 1 88 ? -13.701 1.023 0.343 1.00 64.50 88 LEU A O 1
ATOM 715 N N . ASP A 1 89 ? -11.892 2.016 -0.530 1.00 66.88 89 ASP A N 1
ATOM 716 C CA . ASP A 1 89 ? -11.756 2.993 0.558 1.00 66.88 89 ASP A CA 1
ATOM 717 C C . ASP A 1 89 ? -12.955 3.936 0.607 1.00 66.88 89 ASP A C 1
ATOM 719 O O . ASP A 1 89 ? -13.537 4.155 1.668 1.00 66.88 89 ASP A O 1
ATOM 723 N N . HIS A 1 90 ? -13.403 4.423 -0.551 1.00 67.69 90 HIS A N 1
ATOM 724 C CA . HIS A 1 90 ? -14.575 5.284 -0.638 1.00 67.69 90 HIS A CA 1
ATOM 725 C C . HIS A 1 90 ? -15.861 4.537 -0.252 1.00 67.69 90 HIS A C 1
ATOM 727 O O . HIS A 1 90 ? -16.719 5.089 0.435 1.00 67.69 90 HIS A O 1
ATOM 733 N N . GLN A 1 91 ? -16.003 3.265 -0.639 1.00 70.44 91 GLN A N 1
ATOM 734 C CA . GLN A 1 91 ? -17.144 2.443 -0.224 1.00 70.44 91 GLN A CA 1
ATOM 735 C C . GLN A 1 91 ? -17.098 2.113 1.274 1.00 70.44 91 GLN A C 1
ATOM 737 O O . GLN A 1 91 ? -18.130 2.199 1.931 1.00 70.44 91 GLN A O 1
ATOM 742 N N . ARG A 1 92 ? -15.924 1.822 1.849 1.00 72.81 92 ARG A N 1
ATOM 743 C CA . ARG A 1 92 ? -15.736 1.634 3.300 1.00 72.81 92 ARG A CA 1
ATOM 744 C C . ARG A 1 92 ? -16.055 2.911 4.076 1.00 72.81 92 ARG A C 1
ATOM 746 O O . ARG A 1 92 ? -16.778 2.857 5.068 1.00 72.81 92 ARG A O 1
ATOM 753 N N . ALA A 1 93 ? -15.590 4.061 3.591 1.00 74.56 93 ALA A N 1
ATOM 754 C CA . ALA A 1 93 ? -15.902 5.365 4.166 1.00 74.56 93 ALA A CA 1
ATOM 755 C C . ALA A 1 93 ? -17.405 5.677 4.097 1.00 74.56 93 ALA A C 1
ATOM 757 O O . ALA A 1 93 ? -17.960 6.222 5.045 1.00 74.56 93 ALA A O 1
ATOM 758 N N . ARG A 1 94 ? -18.095 5.288 3.017 1.00 74.94 94 ARG A N 1
ATOM 759 C CA . ARG A 1 94 ? -19.556 5.439 2.897 1.00 74.94 94 ARG A CA 1
ATOM 760 C C . ARG A 1 94 ? -20.343 4.433 3.735 1.00 74.94 94 ARG A C 1
ATOM 762 O O . ARG A 1 94 ? -21.418 4.768 4.218 1.00 74.94 94 ARG A O 1
ATOM 769 N N . ALA A 1 95 ? -19.824 3.222 3.913 1.00 74.19 95 ALA A N 1
ATOM 770 C CA . ALA A 1 95 ? -20.428 2.188 4.751 1.00 74.19 95 ALA A CA 1
ATOM 771 C C . ALA A 1 95 ? -20.286 2.487 6.256 1.00 74.19 95 ALA A C 1
ATOM 773 O O . ALA A 1 95 ? -20.976 1.882 7.076 1.00 74.19 95 ALA A O 1
ATOM 774 N N . ALA A 1 96 ? -19.424 3.436 6.633 1.00 77.69 96 ALA A N 1
ATOM 775 C CA . ALA A 1 96 ? -19.262 3.906 8.000 1.00 77.69 96 ALA A CA 1
ATOM 776 C C . ALA A 1 96 ? -20.502 4.678 8.497 1.00 77.69 96 ALA A C 1
ATOM 778 O O . ALA A 1 96 ? -20.543 5.906 8.500 1.00 77.69 96 ALA A O 1
ATOM 779 N N . ASN A 1 97 ? -21.504 3.943 8.973 1.00 84.94 97 ASN A N 1
ATOM 780 C CA . ASN A 1 97 ? -22.726 4.486 9.555 1.00 84.94 97 ASN A CA 1
ATOM 781 C C . ASN A 1 97 ? -22.495 4.948 11.014 1.00 84.94 97 ASN A C 1
ATOM 783 O O . ASN A 1 97 ? -22.096 4.123 11.845 1.00 84.94 97 ASN A O 1
ATOM 787 N N . PRO A 1 98 ? -22.782 6.218 11.372 1.00 88.94 98 PRO A N 1
ATOM 788 C CA . PRO A 1 98 ? -22.687 6.707 12.750 1.00 88.94 98 PRO A CA 1
ATOM 789 C C . PRO A 1 98 ? -23.478 5.869 13.760 1.00 88.94 98 PRO A C 1
ATOM 791 O O . PRO A 1 98 ? -23.011 5.668 14.879 1.00 88.94 98 PRO A O 1
ATOM 794 N N . VAL A 1 99 ? -24.640 5.339 13.360 1.00 90.06 99 VAL A N 1
ATOM 795 C CA . VAL A 1 99 ? -25.476 4.487 14.218 1.00 90.06 99 VAL A CA 1
ATOM 796 C C . VAL A 1 99 ? -24.756 3.179 14.528 1.00 90.06 99 VAL A C 1
ATOM 798 O O . VAL A 1 99 ? -24.589 2.829 15.690 1.00 90.06 99 VAL A O 1
ATOM 801 N N . THR A 1 100 ? -24.252 2.493 13.501 1.00 86.56 100 THR A N 1
ATOM 802 C CA . THR A 1 100 ? -23.525 1.225 13.660 1.00 86.56 100 THR A CA 1
ATOM 803 C C . THR A 1 100 ? -22.232 1.405 14.453 1.00 86.56 100 THR A C 1
ATOM 805 O O . THR A 1 100 ? -21.908 0.563 15.282 1.00 86.56 100 THR A O 1
ATOM 808 N N . LYS A 1 101 ? -21.512 2.518 14.257 1.00 88.25 101 LYS A N 1
ATOM 809 C CA . LYS A 1 101 ? -20.322 2.848 15.058 1.00 88.25 101 LYS A CA 1
ATOM 810 C C . LYS A 1 101 ? -20.665 3.048 16.532 1.00 88.25 101 LYS A C 1
ATOM 812 O O . LYS A 1 101 ? -19.983 2.500 17.391 1.00 88.25 101 LYS A O 1
ATOM 817 N N . LYS A 1 102 ? -21.716 3.820 16.823 1.00 93.50 102 LYS A N 1
ATOM 818 C CA . LYS A 1 102 ? -22.182 4.036 18.197 1.00 93.50 102 LYS A CA 1
ATOM 819 C C . LYS A 1 102 ? -22.585 2.715 18.852 1.00 93.50 102 LYS A C 1
ATOM 821 O O . LYS A 1 102 ? -22.199 2.467 19.990 1.00 93.50 102 LYS A O 1
ATOM 826 N N . GLU A 1 103 ? -23.316 1.872 18.130 1.00 93.69 103 GLU A N 1
ATOM 827 C CA . GLU A 1 103 ? -23.752 0.571 18.635 1.00 93.69 103 GLU A CA 1
ATOM 828 C C . GLU A 1 103 ? -22.562 -0.354 18.907 1.00 93.69 103 GLU A C 1
ATOM 830 O O . GLU A 1 103 ? -22.488 -0.958 19.971 1.00 93.69 103 GLU A O 1
ATOM 835 N N . TYR A 1 104 ? -21.573 -0.387 18.008 1.00 91.81 104 TYR A N 1
ATOM 836 C CA . TYR A 1 104 ? -20.334 -1.139 18.210 1.00 91.81 104 TYR A CA 1
ATOM 837 C C . TYR A 1 104 ? -19.622 -0.745 19.509 1.00 91.81 104 TYR A C 1
ATOM 839 O O . TYR A 1 104 ? -19.335 -1.613 20.327 1.00 91.81 104 TYR A O 1
ATOM 847 N N . PHE A 1 105 ? -19.373 0.552 19.732 1.00 93.19 105 PHE A N 1
ATOM 848 C CA . PHE A 1 105 ? -18.716 1.003 20.964 1.00 93.19 105 PHE A CA 1
ATOM 849 C C . PHE A 1 105 ? -19.577 0.748 22.201 1.00 93.19 105 PHE A C 1
ATOM 851 O O . PHE A 1 105 ? -19.043 0.385 23.239 1.00 93.19 105 PHE A O 1
ATOM 858 N N . THR A 1 106 ? -20.902 0.856 22.082 1.00 94.19 106 THR A N 1
ATOM 859 C CA . THR A 1 106 ? -21.826 0.515 23.174 1.00 94.19 106 THR A CA 1
ATOM 860 C C . THR A 1 106 ? -21.691 -0.955 23.576 1.00 94.19 106 THR A C 1
ATOM 862 O O . THR A 1 106 ? -21.572 -1.261 24.760 1.00 94.19 106 THR A O 1
ATOM 865 N N . LEU A 1 107 ? -21.681 -1.867 22.601 1.00 92.81 107 LEU A N 1
ATOM 866 C CA . LEU A 1 107 ? -21.516 -3.302 22.836 1.00 92.81 107 LEU A CA 1
ATOM 867 C C . LEU A 1 107 ? -20.117 -3.635 23.365 1.00 92.81 107 LEU A C 1
ATOM 869 O O . LEU A 1 107 ? -19.988 -4.450 24.273 1.00 92.81 107 LEU A O 1
ATOM 873 N N . LEU A 1 108 ? -19.081 -2.985 22.832 1.00 90.88 108 LEU A N 1
ATOM 874 C CA . LEU A 1 108 ? -17.701 -3.164 23.276 1.00 90.88 108 LEU A CA 1
ATOM 875 C C . LEU A 1 108 ? -17.523 -2.744 24.739 1.00 90.88 108 LEU A C 1
ATOM 877 O O . LEU A 1 108 ? -16.964 -3.505 25.521 1.00 90.88 108 LEU A O 1
ATOM 881 N N . THR A 1 109 ? -18.034 -1.572 25.123 1.00 91.56 109 THR A N 1
ATOM 882 C CA . THR A 1 109 ? -17.990 -1.096 26.511 1.00 91.56 109 THR A CA 1
ATOM 883 C C . THR A 1 109 ? -18.705 -2.063 27.445 1.00 91.56 109 THR A C 1
ATOM 885 O O . THR A 1 109 ? -18.124 -2.463 28.444 1.00 91.56 109 THR A O 1
ATOM 888 N N . LYS A 1 110 ? -19.906 -2.533 27.085 1.00 90.88 110 LYS A N 1
ATOM 889 C CA . LYS A 1 110 ? -20.631 -3.540 27.879 1.00 90.88 110 LYS A CA 1
ATOM 890 C C . LYS A 1 110 ? -19.868 -4.857 28.020 1.00 90.88 110 LYS A C 1
ATOM 892 O O . LYS A 1 110 ? -19.892 -5.470 29.079 1.00 90.88 110 LYS A O 1
ATOM 897 N N . ALA A 1 111 ? -19.189 -5.299 26.963 1.00 89.00 111 ALA A N 1
ATOM 898 C CA . ALA A 1 111 ? -18.374 -6.508 27.011 1.00 89.00 111 ALA A CA 1
ATOM 899 C C . ALA A 1 111 ? -17.155 -6.348 27.933 1.00 89.00 111 ALA A C 1
ATOM 901 O O . ALA A 1 111 ? -16.788 -7.302 28.611 1.00 89.00 111 ALA A O 1
ATOM 902 N N . ILE A 1 112 ? -16.553 -5.155 27.971 1.00 90.56 112 ILE A N 1
ATOM 903 C CA . ILE A 1 112 ? -15.415 -4.838 28.844 1.00 90.56 112 ILE A CA 1
ATOM 904 C C . ILE A 1 112 ? -15.865 -4.668 30.300 1.00 90.56 112 ILE A C 1
ATOM 906 O O . ILE A 1 112 ? -15.254 -5.234 31.197 1.00 90.56 112 ILE A O 1
ATOM 910 N N . GLU A 1 113 ? -16.931 -3.912 30.547 1.00 91.12 113 GLU A N 1
ATOM 911 C CA . GLU A 1 113 ? -17.431 -3.613 31.897 1.00 91.12 113 GLU A CA 1
ATOM 912 C C . GLU A 1 113 ? -18.208 -4.781 32.525 1.00 91.12 113 GLU A C 1
ATOM 914 O O . GLU A 1 113 ? -18.438 -4.786 33.733 1.00 91.12 113 GLU A O 1
ATOM 919 N N . GLY A 1 114 ? -18.574 -5.784 31.724 1.00 83.88 114 GLY A N 1
ATOM 920 C CA . GLY A 1 114 ? -19.425 -6.891 32.142 1.00 83.88 114 GLY A CA 1
ATOM 921 C C . GLY A 1 114 ? -20.907 -6.503 32.123 1.00 83.88 114 GLY A C 1
ATOM 922 O O . GLY A 1 114 ? -21.312 -5.423 32.548 1.00 83.88 114 GLY A O 1
ATOM 923 N N . GLU A 1 115 ? -21.746 -7.403 31.612 1.00 80.81 115 GLU A N 1
ATOM 924 C CA . GLU A 1 115 ? -23.205 -7.296 31.735 1.00 80.81 115 GLU A CA 1
ATOM 925 C C . GLU A 1 115 ? -23.694 -8.055 32.977 1.00 80.81 115 GLU A C 1
ATOM 927 O O . GLU A 1 115 ? -22.932 -8.758 33.638 1.00 80.81 115 GLU A O 1
ATOM 932 N N . GLU A 1 116 ? -24.983 -7.943 33.293 1.00 74.88 116 GLU A N 1
ATOM 933 C CA . GLU A 1 116 ? -25.597 -8.644 34.420 1.00 74.88 116 GLU A CA 1
ATOM 934 C C . GLU A 1 116 ? -25.298 -10.158 34.369 1.00 74.88 116 GLU A C 1
ATOM 936 O O . GLU A 1 116 ? -25.698 -10.866 33.444 1.00 74.88 116 GLU A O 1
ATOM 941 N N . GLY A 1 117 ? -24.541 -10.645 35.358 1.00 74.56 117 GLY A N 1
ATOM 942 C CA . GLY A 1 117 ? -24.110 -12.044 35.447 1.00 74.56 117 GLY A CA 1
ATOM 943 C C . GLY A 1 117 ? -22.803 -12.396 34.722 1.00 74.56 117 GLY A C 1
ATOM 944 O O . GLY A 1 117 ? -22.466 -13.578 34.661 1.00 74.56 117 GLY A O 1
ATOM 945 N N . LYS A 1 118 ? -22.055 -11.420 34.189 1.00 81.31 118 LYS A N 1
ATOM 946 C CA . LYS A 1 118 ? -20.712 -11.614 33.617 1.00 81.31 118 LYS A CA 1
ATOM 947 C C . LYS A 1 118 ? -19.689 -10.744 34.337 1.00 81.31 118 LYS A C 1
ATOM 949 O O . LYS A 1 118 ? -19.964 -9.594 34.660 1.00 81.31 118 LYS A O 1
ATOM 954 N N . GLU A 1 119 ? -18.503 -11.294 34.567 1.00 84.69 119 GLU A N 1
ATOM 955 C CA . GLU A 1 119 ? -17.408 -10.531 35.162 1.00 84.69 119 GLU A CA 1
ATOM 956 C C . GLU A 1 119 ? -16.834 -9.517 34.156 1.00 84.69 119 GLU A C 1
ATOM 958 O O . GLU A 1 119 ? -16.750 -9.832 32.962 1.00 84.69 119 GLU A O 1
ATOM 963 N N . PRO A 1 120 ? -16.446 -8.311 34.614 1.00 90.75 120 PRO A N 1
ATOM 964 C CA . PRO A 1 120 ? -15.727 -7.347 33.788 1.00 90.75 120 PRO A CA 1
ATOM 965 C C . PRO A 1 120 ? -14.402 -7.935 33.306 1.00 90.75 120 PRO A C 1
ATOM 967 O O . PRO A 1 120 ? -13.742 -8.674 34.037 1.00 90.75 120 PRO A O 1
ATOM 970 N N . ILE A 1 121 ? -13.973 -7.550 32.106 1.00 89.12 121 ILE A N 1
ATOM 971 C CA . ILE A 1 121 ? -12.634 -7.850 31.602 1.00 89.12 121 ILE A CA 1
ATOM 972 C C . ILE A 1 121 ? -11.646 -6.941 32.347 1.00 89.12 121 ILE A C 1
ATOM 974 O O . ILE A 1 121 ? -11.705 -5.718 32.188 1.00 89.12 121 ILE A O 1
ATOM 978 N N . PRO A 1 122 ? -10.724 -7.499 33.151 1.00 88.62 122 PRO A N 1
ATOM 979 C CA . PRO A 1 122 ? -9.690 -6.717 33.812 1.00 88.62 122 PRO A CA 1
ATOM 980 C C . PRO A 1 122 ? -8.851 -5.954 32.788 1.00 88.62 122 PRO A C 1
ATOM 982 O O . PRO A 1 122 ? -8.509 -6.494 31.736 1.00 88.62 122 PRO A O 1
ATOM 985 N N . ALA A 1 123 ? -8.465 -4.718 33.109 1.00 85.31 123 ALA A N 1
ATOM 986 C CA . ALA A 1 123 ? -7.691 -3.874 32.195 1.00 85.31 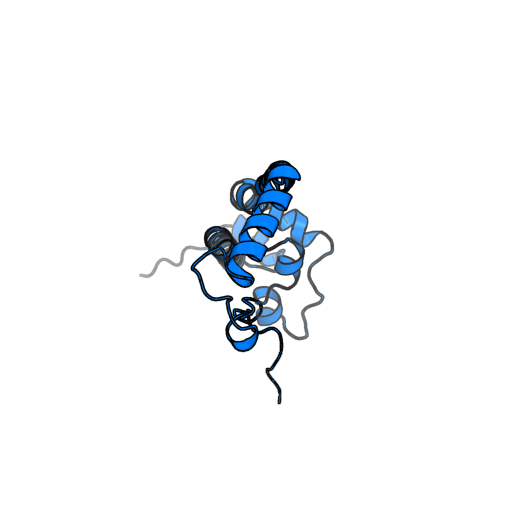123 ALA A CA 1
ATOM 987 C C . ALA A 1 123 ? -6.368 -4.531 31.747 1.00 85.31 123 ALA A C 1
ATOM 989 O O . ALA A 1 123 ? -5.939 -4.354 30.613 1.00 85.31 123 ALA A O 1
ATOM 990 N N . GLU A 1 124 ? -5.763 -5.343 32.615 1.00 86.62 124 GLU A N 1
ATOM 991 C CA . GLU A 1 124 ? -4.554 -6.138 32.352 1.00 86.62 124 GLU A CA 1
ATOM 992 C C . GLU A 1 124 ? -4.728 -7.244 31.295 1.00 86.62 124 GLU A C 1
ATOM 994 O O . GLU A 1 124 ? -3.736 -7.737 30.760 1.00 86.62 124 GLU A O 1
ATOM 999 N N . LEU A 1 125 ? -5.970 -7.617 30.967 1.00 85.00 125 LEU A N 1
ATOM 1000 C CA . LEU A 1 125 ? -6.308 -8.601 29.932 1.00 85.00 125 LEU A CA 1
ATOM 1001 C C . LEU A 1 125 ? -6.823 -7.948 28.637 1.00 85.00 125 LEU A C 1
ATOM 1003 O O . LEU A 1 125 ? -7.242 -8.648 27.712 1.00 85.00 125 LEU A O 1
ATOM 1007 N N . ILE A 1 126 ? -6.798 -6.614 28.551 1.00 86.19 126 ILE A N 1
ATOM 1008 C CA . ILE A 1 126 ? -7.135 -5.871 27.335 1.00 86.19 126 ILE A CA 1
ATOM 1009 C C . ILE A 1 126 ? -5.845 -5.643 26.549 1.00 86.19 126 ILE A C 1
ATOM 1011 O O . ILE A 1 126 ? -5.101 -4.694 26.789 1.00 86.19 126 ILE A O 1
ATOM 1015 N N . TYR A 1 127 ? -5.580 -6.529 25.595 1.00 82.00 127 TYR A N 1
ATOM 1016 C CA . TYR A 1 127 ? -4.417 -6.426 24.718 1.00 82.00 127 TYR A CA 1
ATOM 1017 C C . TYR A 1 127 ? -4.719 -5.518 23.521 1.00 82.00 127 TYR A C 1
ATOM 1019 O O . TYR A 1 127 ? -5.700 -5.724 22.800 1.00 82.00 127 TYR A O 1
ATOM 1027 N N . GLY A 1 128 ? -3.861 -4.525 23.290 1.00 71.38 128 GLY A N 1
ATOM 1028 C CA . GLY A 1 128 ? -3.845 -3.774 22.041 1.00 71.38 128 GLY A CA 1
ATOM 1029 C C . GLY A 1 128 ? -3.396 -4.676 20.893 1.00 71.38 128 GLY A C 1
ATOM 1030 O O . GLY A 1 128 ? -2.391 -5.373 20.988 1.00 71.38 128 GLY A O 1
ATOM 1031 N N . VAL A 1 129 ? -4.141 -4.675 19.786 1.00 58.97 129 VAL A N 1
ATOM 1032 C CA . VAL A 1 129 ? -3.688 -5.265 18.508 1.00 58.97 129 VAL A CA 1
ATOM 1033 C C . VAL A 1 129 ? -2.916 -4.206 17.706 1.00 58.97 129 VAL A C 1
ATOM 1035 O O . VAL A 1 129 ? -2.980 -4.146 16.483 1.00 58.97 129 VAL A O 1
ATOM 1038 N N . ASP A 1 130 ? -2.219 -3.305 18.391 1.00 62.75 130 ASP A N 1
ATOM 1039 C CA . ASP A 1 130 ? -1.246 -2.404 17.780 1.00 62.75 130 ASP A CA 1
ATOM 1040 C C . ASP A 1 130 ? 0.114 -3.097 17.581 1.00 62.75 130 ASP A C 1
ATOM 1042 O O . ASP A 1 130 ? 0.876 -2.698 16.702 1.00 62.75 130 ASP A O 1
ATOM 1046 N N . GLU A 1 131 ? 0.374 -4.197 18.302 1.00 48.88 131 GLU A N 1
ATOM 1047 C CA . GLU A 1 131 ? 1.643 -4.943 18.267 1.00 48.88 131 GLU A CA 1
ATOM 1048 C C . GLU A 1 131 ? 1.663 -6.229 17.414 1.00 48.88 131 GLU A C 1
ATOM 1050 O O . GLU A 1 131 ? 2.687 -6.905 17.353 1.00 48.88 131 GLU A O 1
ATOM 1055 N N . THR A 1 132 ? 0.643 -6.513 16.594 1.00 50.41 132 THR A N 1
ATOM 1056 C CA . THR A 1 132 ? 0.942 -7.111 15.267 1.00 50.41 132 THR A CA 1
ATOM 1057 C C . THR A 1 132 ? 1.384 -6.003 14.319 1.00 50.41 132 THR A C 1
ATOM 1059 O O . THR A 1 132 ? 0.793 -5.756 13.269 1.00 50.41 132 THR A O 1
ATOM 1062 N N . GLY A 1 133 ? 2.434 -5.300 14.733 1.00 44.41 133 GLY A N 1
ATOM 1063 C CA . GLY A 1 133 ? 3.162 -4.364 13.912 1.00 44.41 133 GLY A CA 1
ATOM 1064 C C . GLY A 1 133 ? 4.003 -5.141 12.908 1.00 44.41 133 GLY A C 1
ATOM 1065 O O . GLY A 1 133 ? 4.820 -5.986 13.269 1.00 44.41 133 GLY A O 1
ATOM 1066 N N . ILE A 1 134 ? 3.866 -4.800 11.627 1.00 49.09 134 ILE A N 1
ATOM 1067 C CA . ILE A 1 134 ? 5.043 -4.783 10.760 1.00 49.09 134 ILE A CA 1
ATOM 1068 C C . ILE A 1 134 ? 6.046 -3.889 11.492 1.00 49.09 134 ILE A C 1
ATOM 1070 O O . ILE A 1 134 ? 5.789 -2.704 11.698 1.00 49.09 134 ILE A O 1
ATOM 1074 N N . GLN A 1 135 ? 7.128 -4.488 11.976 1.00 42.50 135 GLN A N 1
ATOM 1075 C CA . GLN A 1 135 ? 8.110 -3.831 12.822 1.00 42.50 135 GLN A CA 1
ATOM 1076 C C . GLN A 1 135 ? 8.875 -2.786 11.996 1.00 42.50 135 GLN A C 1
ATOM 1078 O O . GLN A 1 135 ? 9.903 -3.072 11.384 1.00 42.50 135 GLN A O 1
ATOM 1083 N N . CYS A 1 136 ? 8.360 -1.559 11.942 1.00 47.62 136 CYS A N 1
ATOM 1084 C CA . CYS A 1 136 ? 9.098 -0.422 11.414 1.00 47.62 136 CYS A CA 1
ATOM 1085 C C . CYS A 1 136 ? 10.199 -0.044 12.414 1.00 47.62 136 CYS A C 1
ATOM 1087 O O . CYS A 1 136 ? 9.930 0.566 13.443 1.00 47.62 136 CYS A O 1
ATOM 1089 N N . GLY A 1 137 ? 11.448 -0.379 12.082 1.00 51.62 137 GLY A N 1
ATOM 1090 C CA . GLY A 1 137 ? 12.600 0.405 12.533 1.00 51.62 137 GLY A CA 1
ATOM 1091 C C . GLY A 1 137 ? 13.190 0.085 13.908 1.00 51.62 137 GLY A C 1
ATOM 1092 O O . GLY A 1 137 ? 13.467 1.002 14.671 1.00 51.62 137 GLY A O 1
ATOM 1093 N N . VAL A 1 138 ? 13.511 -1.180 14.188 1.00 46.72 138 VAL A N 1
ATOM 1094 C CA . VAL A 1 138 ? 14.522 -1.517 15.218 1.00 46.72 138 VAL A CA 1
ATOM 1095 C C . VAL A 1 138 ? 15.529 -2.537 14.685 1.00 46.72 138 VAL A C 1
ATOM 1097 O O . VAL A 1 138 ? 15.753 -3.607 15.234 1.00 46.72 138 VAL A O 1
ATOM 1100 N N . GLY A 1 139 ? 16.150 -2.184 13.561 1.00 44.81 139 GLY A N 1
ATOM 1101 C CA . GLY A 1 139 ? 17.461 -2.703 13.187 1.00 44.81 139 GLY A CA 1
ATOM 1102 C C . GLY A 1 139 ? 18.520 -1.697 13.618 1.00 44.81 139 GLY A C 1
ATOM 1103 O O . GLY A 1 139 ? 18.956 -0.890 12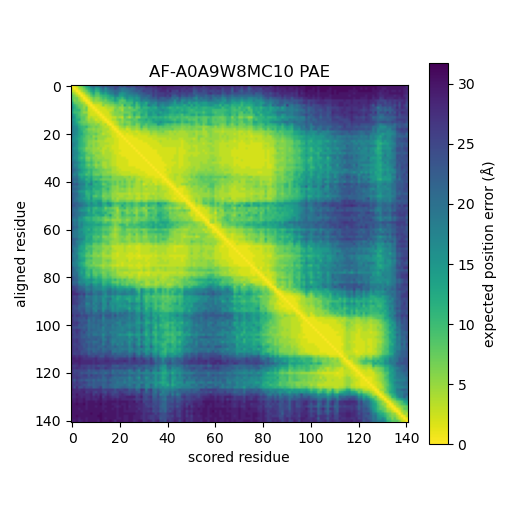.802 1.00 44.81 139 GLY A O 1
ATOM 1104 N N . GLN A 1 140 ? 18.892 -1.696 14.899 1.00 45.62 140 GLN A N 1
ATOM 1105 C CA . GLN A 1 140 ? 20.096 -0.988 15.329 1.00 45.62 140 GLN A CA 1
ATOM 1106 C C . GLN A 1 140 ? 21.336 -1.746 14.843 1.00 45.62 140 GLN A C 1
ATOM 1108 O O . GLN A 1 140 ? 21.383 -2.978 14.874 1.00 45.62 140 GLN A O 1
ATOM 1113 N N . LYS A 1 141 ? 22.361 -0.991 14.458 1.00 37.31 141 LYS A N 1
ATOM 1114 C CA . LYS A 1 141 ? 23.729 -1.325 14.846 1.00 37.31 141 LYS A CA 1
ATOM 1115 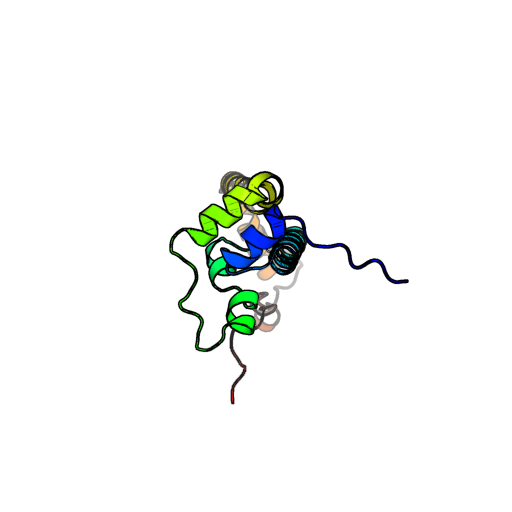C C . LYS A 1 141 ? 24.151 -0.361 15.938 1.00 37.31 141 LYS A C 1
ATOM 1117 O O . LYS A 1 141 ? 23.754 0.820 15.830 1.00 37.31 141 LYS A O 1
#

Foldseek 3Di:
DPPDPDDDPVQVVCCVPDLDHPVRLVVLLVVQLVCLVVVRHDDLVVVQVDCVSCVPQPPNRPGDPPCNSVVSCVVCVVRRVVSPPCPVVVVVVVVPDPVVVVVVVVVVVCQQPDDVPGHHNPPVNDDDPPPVDPDPDDPDD